Protein AF-A0A0L9VNL6-F1 (afdb_monomer_lite)

Organism: Phaseolus angularis (NCBI:txid3914)

Radius of gyration: 15.32 Å; chains: 1; bounding box: 39×25×54 Å

Sequence (127 aa):
MKLDLALGVPGE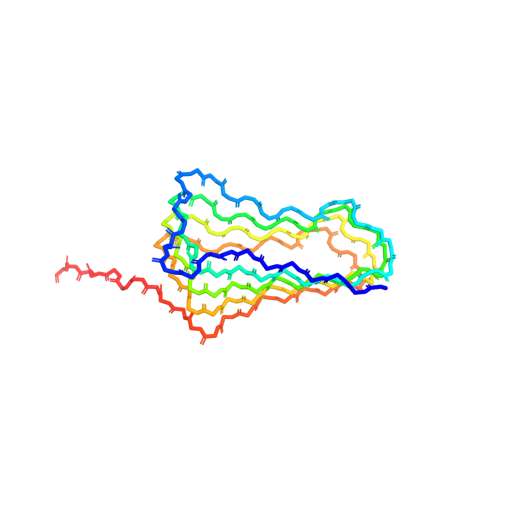RPRVTENFLVDESDRPSGTAFTARFYDLGVTENFLVDESDHPSGTAFTARFYDLGVTENILVDESDCPSGTAFTARFYDLEVTENFLVDESDRPSGTAFTTRFYDLGVPREHSLE

pLDDT: mean 76.04, std 11.13, range [36.56, 89.19]

Secondary structure (DSSP, 8-state):
-EEEEEE-BTTB--EE-S-EEEE-TTPPTT-EEEEEEEEEEESS-EEEE--SPPTT-EEEEEEEEEEESSEEEEE--SPPTT-EEEEEEEEEEESSEEEEE-TTPPTT-EEEEEESSEE--------

Structure (mmCIF, N/CA/C/O backbone):
data_AF-A0A0L9VNL6-F1
#
_entry.id   AF-A0A0L9VNL6-F1
#
loop_
_atom_site.group_PDB
_atom_site.id
_atom_site.type_symbol
_atom_site.label_atom_id
_atom_site.label_alt_id
_atom_site.label_comp_id
_atom_site.label_asym_id
_atom_site.label_entity_id
_atom_site.label_seq_id
_atom_site.pdbx_PDB_ins_code
_atom_site.Cartn_x
_atom_site.Cartn_y
_atom_site.Cartn_z
_atom_site.occupancy
_atom_site.B_iso_or_equiv
_atom_site.auth_seq_id
_atom_site.auth_comp_id
_atom_site.auth_asym_id
_atom_site.auth_atom_id
_atom_site.pdbx_PDB_model_num
ATOM 1 N N . MET A 1 1 ? 2.689 -1.405 -20.361 1.00 65.19 1 MET A N 1
ATOM 2 C CA . MET A 1 1 ? 1.468 -2.227 -20.119 1.00 65.19 1 MET A CA 1
ATOM 3 C C . MET A 1 1 ? 0.867 -1.805 -18.783 1.00 65.19 1 MET A C 1
ATOM 5 O O . MET A 1 1 ? 1.648 -1.441 -17.913 1.00 65.19 1 MET A O 1
ATOM 9 N N . LYS A 1 2 ? -0.466 -1.785 -18.621 1.00 73.88 2 LYS A N 1
ATOM 10 C CA . LYS A 1 2 ? -1.114 -1.419 -17.349 1.00 73.88 2 LYS A CA 1
ATOM 11 C C . LYS A 1 2 ? -1.797 -2.642 -16.734 1.00 73.88 2 LYS A C 1
ATOM 13 O O . LYS A 1 2 ? -2.675 -3.203 -17.384 1.00 73.88 2 LYS A O 1
ATOM 18 N N . LEU A 1 3 ? -1.400 -3.034 -15.525 1.00 76.25 3 LEU A N 1
ATOM 19 C CA . LEU A 1 3 ? -2.126 -4.019 -14.714 1.00 76.25 3 LEU A CA 1
ATOM 20 C C . LEU A 1 3 ? -2.915 -3.297 -13.612 1.00 76.25 3 LEU A C 1
ATOM 22 O O . LEU A 1 3 ? -2.484 -2.257 -13.113 1.00 76.25 3 LEU A O 1
ATOM 26 N N . ASP A 1 4 ? -4.053 -3.865 -13.227 1.00 78.62 4 ASP A N 1
ATOM 27 C CA . ASP A 1 4 ? -4.868 -3.389 -12.109 1.00 78.62 4 ASP A CA 1
ATOM 28 C C . ASP A 1 4 ? -5.296 -4.598 -11.268 1.00 78.62 4 ASP A C 1
ATOM 30 O O . ASP A 1 4 ? -5.764 -5.596 -11.820 1.00 78.62 4 ASP A O 1
ATOM 34 N N . LEU A 1 5 ? -5.095 -4.521 -9.956 1.00 80.31 5 LEU A N 1
ATOM 35 C CA . LEU A 1 5 ? -5.508 -5.524 -8.980 1.00 80.31 5 LEU A CA 1
ATOM 36 C C . LEU A 1 5 ? -6.438 -4.861 -7.970 1.00 80.31 5 LEU A C 1
ATOM 38 O O . LEU A 1 5 ? -6.147 -3.773 -7.477 1.00 80.31 5 LEU A O 1
ATOM 42 N N . ALA A 1 6 ? -7.539 -5.528 -7.640 1.00 78.94 6 ALA A N 1
ATOM 43 C CA . ALA A 1 6 ? -8.439 -5.111 -6.576 1.00 78.94 6 ALA A CA 1
ATOM 44 C C . ALA A 1 6 ? -8.619 -6.264 -5.583 1.00 78.94 6 ALA A C 1
ATOM 46 O O . ALA A 1 6 ? -8.982 -7.370 -5.984 1.00 78.94 6 ALA A O 1
ATOM 47 N N . LEU A 1 7 ? -8.359 -5.996 -4.306 1.00 75.25 7 LEU A N 1
ATOM 48 C CA . LEU A 1 7 ? -8.492 -6.915 -3.182 1.00 75.25 7 LEU A CA 1
ATOM 49 C C . LEU A 1 7 ? -9.470 -6.321 -2.163 1.00 75.25 7 LEU A C 1
ATOM 51 O O . LEU A 1 7 ? -9.364 -5.153 -1.802 1.00 75.25 7 LEU A O 1
ATOM 55 N N . GLY A 1 8 ? -10.436 -7.126 -1.728 1.00 64.44 8 GLY A N 1
ATOM 56 C CA . GLY A 1 8 ? -11.501 -6.723 -0.807 1.00 64.44 8 GLY A CA 1
ATOM 57 C C . GLY A 1 8 ? -12.836 -7.350 -1.202 1.00 64.44 8 GLY A C 1
ATOM 58 O O . GLY A 1 8 ? -13.142 -7.479 -2.391 1.00 64.44 8 GLY A O 1
ATOM 59 N N . VAL A 1 9 ? -13.615 -7.786 -0.214 1.00 57.78 9 VAL A N 1
ATOM 60 C CA . VAL A 1 9 ? -14.928 -8.412 -0.420 1.00 57.78 9 VAL A CA 1
ATOM 61 C C . VAL A 1 9 ? -15.981 -7.484 0.182 1.00 57.78 9 VAL A C 1
ATOM 63 O O . VAL A 1 9 ? -15.875 -7.157 1.361 1.00 57.78 9 VAL A O 1
ATOM 66 N N . PRO A 1 10 ? -16.996 -7.036 -0.576 1.00 54.59 10 PRO A N 1
ATOM 67 C CA . PRO A 1 10 ? -18.005 -6.138 -0.031 1.00 54.59 10 PRO A CA 1
ATOM 68 C C . PRO A 1 10 ? -18.803 -6.843 1.075 1.00 54.59 10 PRO A C 1
ATOM 70 O O . PRO A 1 10 ? -19.522 -7.804 0.802 1.00 54.59 10 PRO A O 1
ATOM 73 N N . GLY A 1 11 ? -18.698 -6.342 2.309 1.00 58.03 11 GLY A N 1
ATOM 74 C CA . GLY A 1 11 ? -19.530 -6.759 3.445 1.00 58.03 11 GLY A CA 1
ATOM 75 C C . GLY A 1 11 ? -18.796 -7.412 4.618 1.00 58.03 11 GLY A C 1
ATOM 76 O O . GLY A 1 11 ? -19.385 -7.516 5.691 1.00 58.03 11 GLY A O 1
ATOM 77 N N . GLU A 1 12 ? -17.525 -7.787 4.467 1.00 59.53 12 GLU A N 1
ATOM 78 C CA . GLU A 1 12 ? -16.684 -8.258 5.572 1.00 59.53 12 GLU A CA 1
ATOM 79 C C . GLU A 1 12 ? -15.323 -7.578 5.485 1.00 59.53 12 GLU A C 1
ATOM 81 O O . GLU A 1 12 ? -14.704 -7.594 4.426 1.00 59.53 12 GLU A O 1
ATOM 86 N N . ARG A 1 13 ? -14.858 -6.992 6.597 1.00 66.69 13 ARG A N 1
ATOM 87 C CA . ARG A 1 13 ? -13.491 -6.474 6.702 1.00 66.69 13 ARG A CA 1
ATOM 88 C C . ARG A 1 13 ? -12.544 -7.650 6.949 1.00 66.69 13 ARG A C 1
ATOM 90 O O . ARG A 1 13 ? -12.528 -8.123 8.093 1.00 66.69 13 ARG A O 1
ATOM 97 N N . PRO A 1 14 ? -11.806 -8.182 5.950 1.00 70.75 14 PRO A N 1
ATOM 98 C CA . PRO A 1 14 ? -10.794 -9.199 6.202 1.00 70.75 14 PRO A CA 1
ATOM 99 C C . PRO A 1 14 ? -9.841 -8.717 7.296 1.00 70.75 14 PRO A C 1
ATOM 101 O O . PRO A 1 14 ? -9.211 -7.667 7.176 1.00 70.75 14 PRO A O 1
ATOM 104 N N . ARG A 1 15 ? -9.782 -9.486 8.388 1.00 75.81 15 ARG A N 1
ATOM 105 C CA . ARG A 1 15 ? -8.879 -9.233 9.509 1.00 75.81 15 ARG A CA 1
ATOM 106 C C . ARG A 1 15 ? -7.651 -10.106 9.358 1.00 75.81 15 ARG A C 1
ATOM 108 O O . ARG A 1 15 ? -7.751 -11.329 9.430 1.00 75.81 15 ARG A O 1
ATOM 115 N N . VAL A 1 16 ? -6.515 -9.465 9.156 1.00 80.19 16 VAL A N 1
ATOM 116 C CA . VAL A 1 16 ? -5.203 -10.093 9.136 1.00 80.19 16 VAL A CA 1
ATOM 117 C C . VAL A 1 16 ? -4.601 -9.888 10.519 1.00 80.19 16 VAL A C 1
ATOM 119 O O . VAL A 1 16 ? -4.343 -8.764 10.940 1.00 80.19 16 VAL A O 1
ATOM 122 N N . THR A 1 17 ? -4.453 -10.977 11.266 1.00 79.50 17 THR A N 1
ATOM 123 C CA . THR A 1 17 ? -3.891 -10.938 12.625 1.00 79.50 17 THR A CA 1
ATOM 124 C C . THR A 1 17 ? -2.368 -10.920 12.646 1.00 79.50 17 THR A C 1
ATOM 126 O O . THR A 1 17 ? -1.799 -10.731 13.707 1.00 79.50 17 THR A O 1
ATOM 129 N N . GLU A 1 18 ? -1.730 -11.141 11.501 1.00 86.12 18 GLU A N 1
ATOM 130 C CA . GLU A 1 18 ? -0.277 -11.173 11.319 1.00 86.12 18 GLU A CA 1
ATOM 131 C C . GLU A 1 18 ? 0.161 -10.002 10.427 1.00 86.12 18 GLU A C 1
ATOM 133 O O . GLU A 1 18 ? -0.671 -9.218 9.958 1.00 86.12 18 GLU A O 1
ATOM 138 N N . ASN A 1 19 ? 1.464 -9.899 10.158 1.00 85.38 19 ASN A N 1
ATOM 139 C CA . ASN A 1 19 ? 1.984 -8.912 9.218 1.00 85.38 19 ASN A CA 1
ATOM 140 C C . ASN A 1 19 ? 1.374 -9.094 7.822 1.00 85.38 19 ASN A C 1
ATOM 142 O O . ASN A 1 19 ? 1.376 -10.194 7.262 1.00 85.38 19 ASN A O 1
ATOM 146 N N . PHE A 1 20 ? 0.890 -8.001 7.240 1.00 83.50 20 PHE A N 1
ATOM 147 C CA . PHE A 1 20 ? 0.402 -7.981 5.869 1.00 83.50 20 PHE A CA 1
ATOM 148 C C . PHE A 1 20 ? 1.432 -7.308 4.971 1.00 83.50 20 PHE A C 1
ATOM 150 O O . PHE A 1 20 ? 1.705 -6.124 5.135 1.00 83.50 20 PHE A O 1
ATOM 157 N N . LEU A 1 21 ? 1.979 -8.066 4.024 1.00 83.12 21 LEU A N 1
ATOM 158 C CA . LEU A 1 21 ? 2.978 -7.592 3.073 1.00 83.12 21 LEU A CA 1
ATOM 159 C C . LEU A 1 21 ? 2.325 -7.353 1.709 1.00 83.12 21 LEU A C 1
ATOM 161 O O . LEU A 1 21 ? 1.763 -8.272 1.106 1.00 83.12 21 LEU A O 1
ATOM 165 N N . VAL A 1 22 ? 2.436 -6.126 1.215 1.00 79.94 22 VAL A N 1
ATOM 166 C CA . VAL A 1 22 ? 2.289 -5.811 -0.204 1.00 79.94 22 VAL A CA 1
ATOM 167 C C . VAL A 1 22 ? 3.691 -5.718 -0.779 1.00 79.94 22 VAL A C 1
ATOM 169 O O . VAL A 1 22 ? 4.340 -4.688 -0.639 1.00 79.94 22 VAL A O 1
ATOM 172 N N . ASP A 1 23 ? 4.133 -6.808 -1.392 1.00 78.25 23 ASP A N 1
ATOM 173 C CA . ASP A 1 23 ? 5.401 -6.886 -2.108 1.00 78.25 23 ASP A CA 1
ATOM 174 C C . ASP A 1 23 ? 5.132 -6.956 -3.608 1.00 78.25 23 ASP A C 1
ATOM 176 O O . ASP A 1 23 ? 4.277 -7.717 -4.076 1.00 78.25 23 ASP A O 1
ATOM 180 N N . GLU A 1 24 ? 5.834 -6.113 -4.350 1.00 69.25 24 GLU A N 1
ATOM 181 C CA . GLU A 1 24 ? 5.733 -6.022 -5.802 1.00 69.25 24 GLU A CA 1
ATOM 182 C C . GLU A 1 24 ? 7.050 -6.298 -6.519 1.00 69.25 24 GLU A C 1
ATOM 184 O O . GLU A 1 24 ? 7.095 -6.157 -7.748 1.00 69.25 24 GLU A O 1
ATOM 189 N N . SER A 1 25 ? 8.068 -6.756 -5.791 1.00 65.38 25 SER A N 1
ATOM 190 C CA . SER A 1 25 ? 9.358 -7.175 -6.333 1.00 65.38 25 SER A CA 1
ATOM 191 C C . SER A 1 25 ? 9.187 -8.091 -7.565 1.00 65.38 25 SER A C 1
ATOM 193 O O . SER A 1 25 ? 8.219 -8.848 -7.685 1.00 65.38 25 SER A O 1
ATOM 195 N N . ASP A 1 26 ? 10.108 -8.011 -8.533 1.00 65.44 26 ASP A N 1
ATOM 196 C CA . ASP A 1 26 ? 10.130 -8.807 -9.784 1.00 65.44 26 ASP A CA 1
ATOM 197 C C . ASP A 1 26 ? 9.113 -8.448 -10.897 1.00 65.44 26 ASP A C 1
ATOM 199 O O . ASP A 1 26 ? 8.818 -9.240 -11.806 1.00 65.44 26 ASP A O 1
ATOM 203 N N . ARG A 1 27 ? 8.592 -7.219 -10.924 1.00 68.06 27 ARG A N 1
ATOM 204 C CA . ARG A 1 27 ? 7.739 -6.754 -12.039 1.00 68.06 27 ARG A CA 1
ATOM 205 C C . ARG A 1 27 ? 8.533 -6.531 -13.336 1.00 68.06 27 ARG A C 1
ATOM 207 O O . ARG A 1 27 ? 9.641 -6.017 -13.297 1.00 68.06 27 ARG A O 1
ATOM 214 N N . PRO A 1 28 ? 7.971 -6.814 -14.530 1.00 68.62 28 PRO A N 1
ATOM 215 C CA . PRO A 1 28 ? 8.645 -6.516 -15.796 1.00 68.62 28 PRO A CA 1
ATOM 216 C C . PRO A 1 28 ? 8.782 -5.004 -16.053 1.00 68.62 28 PRO A C 1
ATOM 218 O O . PRO A 1 28 ? 7.903 -4.211 -15.698 1.00 68.62 28 PRO A O 1
ATOM 221 N N . SER A 1 29 ? 9.856 -4.610 -16.745 1.00 71.69 29 SER A N 1
ATOM 222 C CA . SER A 1 29 ? 10.157 -3.208 -17.072 1.00 71.69 29 SER A CA 1
ATOM 223 C C . SER A 1 29 ? 9.091 -2.545 -17.952 1.00 71.69 29 SER A C 1
ATOM 225 O O . SER A 1 29 ? 8.398 -3.195 -18.742 1.00 71.69 29 SER A O 1
ATOM 227 N N . GLY A 1 30 ? 8.938 -1.222 -17.820 1.00 73.06 30 GLY A N 1
ATOM 228 C CA . GLY A 1 30 ? 7.976 -0.450 -18.619 1.00 73.06 30 GLY A CA 1
ATOM 229 C C . GLY A 1 30 ? 6.506 -0.758 -18.303 1.00 73.06 30 GLY A C 1
ATOM 230 O O . GLY A 1 30 ? 5.619 -0.613 -19.165 1.00 73.06 30 GLY A O 1
ATOM 231 N N . THR A 1 31 ? 6.226 -1.229 -17.087 1.00 78.94 31 THR A N 1
ATOM 232 C CA . THR A 1 31 ? 4.867 -1.505 -16.625 1.00 78.94 31 THR A CA 1
ATOM 233 C C . THR A 1 31 ? 4.400 -0.503 -15.584 1.00 78.94 31 THR A C 1
ATOM 235 O O . THR A 1 31 ? 5.160 -0.019 -14.754 1.00 78.94 31 THR A O 1
ATOM 238 N N . ALA A 1 32 ? 3.114 -0.172 -15.671 1.00 83.75 32 ALA A N 1
ATOM 239 C CA . ALA A 1 32 ? 2.422 0.578 -14.643 1.00 83.75 32 ALA A CA 1
ATOM 240 C C . ALA A 1 32 ? 1.452 -0.368 -13.943 1.00 83.75 32 ALA A C 1
ATOM 242 O O . ALA A 1 32 ? 0.671 -1.061 -14.610 1.00 83.75 32 ALA A O 1
ATOM 243 N N . PHE A 1 33 ? 1.470 -0.384 -12.620 1.00 82.62 33 PHE A N 1
ATOM 244 C CA . PHE A 1 33 ? 0.560 -1.191 -11.832 1.00 82.62 33 PHE A CA 1
ATOM 245 C C . PHE A 1 33 ? -0.239 -0.342 -10.863 1.00 82.62 33 PHE A C 1
ATOM 247 O O . PHE A 1 33 ? 0.221 0.668 -10.333 1.00 82.62 33 PHE A O 1
ATOM 254 N N . THR A 1 34 ? -1.489 -0.737 -10.666 1.00 86.62 34 THR A N 1
ATOM 255 C CA . THR A 1 34 ? -2.334 -0.161 -9.636 1.00 86.62 34 THR A CA 1
ATOM 256 C C . THR A 1 34 ? -2.944 -1.278 -8.809 1.00 86.62 34 THR A C 1
ATOM 258 O O . THR A 1 34 ? -3.672 -2.110 -9.342 1.00 86.62 34 THR A O 1
ATOM 261 N N . ALA A 1 35 ? -2.670 -1.274 -7.511 1.00 84.69 35 ALA A N 1
ATOM 262 C CA . ALA A 1 35 ? -3.326 -2.136 -6.542 1.00 84.69 35 ALA A CA 1
ATOM 263 C C . ALA A 1 35 ? -4.353 -1.323 -5.750 1.00 84.69 35 ALA A C 1
ATOM 265 O O . ALA A 1 35 ? -4.108 -0.170 -5.384 1.00 84.69 35 ALA A O 1
ATOM 266 N N . ARG A 1 36 ? -5.523 -1.908 -5.509 1.00 87.00 36 ARG A N 1
ATOM 267 C CA . ARG A 1 36 ? -6.605 -1.312 -4.728 1.00 87.00 36 ARG A CA 1
ATOM 268 C C . ARG A 1 36 ? -7.024 -2.286 -3.645 1.00 87.00 36 ARG A C 1
ATOM 270 O O . ARG A 1 36 ? -7.416 -3.402 -3.959 1.00 87.00 36 ARG A O 1
ATOM 277 N N . PHE A 1 37 ? -6.951 -1.853 -2.403 1.00 84.75 37 PHE A N 1
ATOM 278 C CA . PHE A 1 37 ? -7.314 -2.631 -1.231 1.00 84.75 37 PHE A CA 1
ATOM 279 C C . PHE A 1 37 ? -8.496 -1.948 -0.563 1.00 84.75 37 PHE A C 1
ATOM 281 O O . PHE A 1 37 ? -8.471 -0.731 -0.388 1.00 84.75 37 PHE A O 1
ATOM 288 N N . TYR A 1 38 ? -9.519 -2.722 -0.235 1.00 86.12 38 TYR A N 1
ATOM 289 C CA . TYR A 1 38 ? -10.746 -2.242 0.386 1.00 86.12 38 TYR A CA 1
ATOM 290 C C . TYR A 1 38 ? -10.985 -2.985 1.696 1.00 86.12 38 TYR A C 1
ATOM 292 O O . TYR A 1 38 ? -10.794 -4.204 1.741 1.00 86.12 38 TYR A O 1
ATOM 300 N N . ASP A 1 39 ? -11.458 -2.261 2.712 1.00 86.31 39 ASP A N 1
ATOM 301 C CA . ASP A 1 39 ? -11.998 -2.824 3.952 1.00 86.31 39 ASP A CA 1
ATOM 302 C C . ASP A 1 39 ? -10.991 -3.710 4.716 1.00 86.31 39 ASP A C 1
ATOM 304 O O . ASP A 1 39 ? -11.337 -4.774 5.225 1.00 86.31 39 ASP A O 1
ATOM 308 N N . LEU A 1 40 ? -9.722 -3.310 4.803 1.00 82.94 40 LEU A N 1
ATOM 309 C CA . LEU A 1 40 ? -8.676 -4.150 5.394 1.00 82.94 40 LEU A CA 1
ATOM 310 C C . LEU A 1 40 ? -8.434 -3.799 6.868 1.00 82.94 40 LEU A C 1
ATOM 312 O O . LEU A 1 40 ? -8.234 -2.639 7.216 1.00 82.94 40 LEU A O 1
ATOM 316 N N . GLY A 1 41 ? -8.413 -4.809 7.741 1.00 85.31 41 GLY A N 1
ATOM 317 C CA . GLY A 1 41 ? -7.984 -4.660 9.133 1.00 85.31 41 GLY A CA 1
ATOM 318 C C . GLY A 1 41 ? -6.720 -5.468 9.402 1.00 85.31 41 GLY A C 1
ATOM 319 O O . GLY A 1 41 ? -6.741 -6.682 9.224 1.00 85.31 41 GLY A O 1
ATOM 320 N N . VAL A 1 42 ? -5.648 -4.831 9.863 1.00 84.31 42 VAL A N 1
ATOM 321 C CA . VAL A 1 42 ? -4.380 -5.482 10.216 1.00 84.31 42 VAL A CA 1
ATOM 322 C C . VAL A 1 42 ? -4.079 -5.256 11.691 1.00 84.31 42 VAL A C 1
ATOM 324 O O . VAL A 1 42 ? -4.115 -4.131 12.179 1.00 84.31 42 VAL A O 1
ATOM 327 N N . THR A 1 43 ? -3.838 -6.336 12.431 1.00 83.81 43 THR A N 1
ATOM 328 C CA . THR A 1 43 ? -3.547 -6.247 13.868 1.00 83.81 43 THR A CA 1
ATOM 329 C C . THR A 1 43 ? -2.069 -5.987 14.133 1.00 83.81 43 THR A C 1
ATOM 331 O O . THR A 1 43 ? -1.769 -5.139 14.958 1.00 83.81 43 THR A O 1
ATOM 334 N N . GLU A 1 44 ? -1.157 -6.656 13.429 1.00 86.50 44 GLU A N 1
ATOM 335 C CA . GLU A 1 44 ? 0.281 -6.383 13.561 1.00 86.50 44 GLU A CA 1
ATOM 336 C C . GLU A 1 44 ? 0.725 -5.301 12.569 1.00 86.50 44 GLU A C 1
ATOM 338 O O . GLU A 1 44 ? 0.182 -4.195 12.587 1.00 86.50 44 GLU A O 1
ATOM 343 N N . ASN A 1 45 ? 1.700 -5.589 11.700 1.00 85.38 45 ASN A N 1
ATOM 344 C CA . ASN A 1 45 ? 2.303 -4.583 10.839 1.00 85.38 45 ASN A CA 1
ATOM 345 C C . ASN A 1 45 ? 1.757 -4.650 9.412 1.00 85.38 45 ASN A C 1
ATOM 347 O O . ASN A 1 45 ? 1.659 -5.716 8.802 1.00 85.38 45 ASN A O 1
ATOM 351 N N . PHE A 1 46 ? 1.436 -3.488 8.857 1.00 84.06 46 PHE A N 1
ATOM 352 C CA . PHE A 1 46 ? 1.142 -3.323 7.443 1.00 84.06 46 PHE A CA 1
ATOM 353 C C . PHE A 1 46 ? 2.412 -2.871 6.725 1.00 84.06 46 PHE A C 1
ATOM 355 O O . PHE A 1 46 ? 2.916 -1.780 6.979 1.00 84.06 46 PHE A O 1
ATOM 362 N N . LEU A 1 47 ? 2.934 -3.715 5.845 1.00 85.31 47 LEU A N 1
ATOM 363 C CA . LEU A 1 47 ? 4.197 -3.514 5.152 1.00 85.31 47 LEU A CA 1
ATOM 364 C C . LEU A 1 47 ? 3.931 -3.322 3.663 1.00 85.31 47 LEU A C 1
ATOM 366 O O . LEU A 1 47 ? 3.231 -4.128 3.045 1.00 85.31 47 LEU A O 1
ATOM 370 N N . VAL A 1 48 ? 4.500 -2.274 3.080 1.00 81.69 48 VAL A N 1
ATOM 371 C CA . VAL A 1 48 ? 4.572 -2.115 1.627 1.00 81.69 48 VAL A CA 1
ATOM 372 C C . VAL A 1 48 ? 6.031 -2.017 1.238 1.00 81.69 48 VAL A C 1
ATOM 374 O O . VAL A 1 48 ? 6.706 -1.103 1.698 1.00 81.69 48 VAL A O 1
ATOM 377 N N . ASP A 1 49 ? 6.477 -2.951 0.410 1.00 78.88 49 ASP A N 1
ATOM 378 C CA . ASP A 1 49 ? 7.848 -3.033 -0.080 1.00 78.88 49 ASP A CA 1
ATOM 379 C C . ASP A 1 49 ? 7.851 -2.846 -1.603 1.00 78.88 49 ASP A C 1
ATOM 381 O O . ASP A 1 49 ? 7.133 -3.543 -2.330 1.00 78.88 49 ASP A O 1
ATOM 385 N N . GLU A 1 50 ? 8.600 -1.848 -2.072 1.00 72.00 50 GLU A N 1
ATOM 386 C CA . GLU A 1 50 ? 8.858 -1.596 -3.497 1.00 72.00 50 GLU A CA 1
ATOM 387 C C . GLU A 1 50 ? 10.362 -1.701 -3.773 1.00 72.00 50 GLU A C 1
ATOM 389 O O . GLU A 1 50 ? 10.994 -0.735 -4.202 1.00 72.00 50 GLU A O 1
ATOM 394 N N . SER A 1 51 ? 10.946 -2.866 -3.487 1.00 71.44 51 SER A N 1
ATOM 395 C CA . SER A 1 51 ? 12.371 -3.134 -3.700 1.00 71.44 51 SER A CA 1
ATOM 396 C C . SER A 1 51 ? 12.646 -3.862 -5.029 1.00 71.44 51 SER A C 1
ATOM 398 O O . SER A 1 51 ? 11.775 -4.502 -5.614 1.00 71.44 51 SER A O 1
ATOM 400 N N . ASP A 1 52 ? 13.873 -3.753 -5.555 1.00 68.88 52 ASP A N 1
ATOM 401 C CA . ASP A 1 52 ? 14.374 -4.560 -6.690 1.00 68.88 52 ASP A CA 1
ATOM 402 C C . ASP A 1 52 ? 13.583 -4.467 -8.022 1.00 68.88 52 ASP A C 1
ATOM 404 O O . ASP A 1 52 ? 13.526 -5.399 -8.835 1.00 68.88 52 ASP A O 1
ATOM 408 N N . HIS A 1 53 ? 12.993 -3.311 -8.326 1.00 69.44 53 HIS A N 1
ATOM 409 C CA . HIS A 1 53 ? 12.280 -3.120 -9.592 1.00 69.44 53 HIS A CA 1
ATOM 410 C C . HIS A 1 53 ? 13.213 -2.848 -10.778 1.00 69.44 53 HIS A C 1
ATOM 412 O O . HIS A 1 53 ? 14.285 -2.280 -10.622 1.00 69.44 53 HIS A O 1
ATOM 418 N N . PRO A 1 54 ? 12.836 -3.175 -12.025 1.00 68.81 54 PRO A N 1
ATOM 419 C CA . PRO A 1 54 ? 13.548 -2.672 -13.193 1.00 68.81 54 PRO A CA 1
ATOM 420 C C . PRO A 1 54 ? 13.159 -1.223 -13.518 1.00 68.81 54 PRO A C 1
ATOM 422 O O . PRO A 1 54 ? 12.070 -0.756 -13.199 1.00 68.81 54 PRO A O 1
ATOM 425 N N . SER A 1 55 ? 14.023 -0.511 -14.244 1.00 72.12 55 SER A N 1
ATOM 426 C CA . SER A 1 55 ? 13.775 0.890 -14.602 1.00 72.12 55 SER A CA 1
ATOM 427 C C . SER A 1 55 ? 12.493 1.095 -15.422 1.00 72.12 55 SER A C 1
ATOM 429 O O . SER A 1 55 ? 12.091 0.265 -16.249 1.00 72.12 55 SER A O 1
ATOM 431 N N . GLY A 1 56 ? 11.854 2.251 -15.218 1.00 74.62 56 GLY A N 1
ATOM 432 C CA . GLY A 1 56 ? 10.644 2.639 -15.944 1.00 74.62 56 GLY A CA 1
ATOM 433 C C . GLY A 1 56 ? 9.365 1.953 -15.458 1.00 74.62 56 GLY A C 1
ATOM 434 O O . GLY A 1 56 ? 8.419 1.832 -16.243 1.00 74.62 56 GLY A O 1
ATOM 435 N N . THR A 1 57 ? 9.331 1.469 -14.216 1.00 79.25 57 THR A N 1
ATOM 436 C CA . THR A 1 57 ? 8.108 0.995 -13.557 1.00 79.25 57 THR A CA 1
ATOM 437 C C . THR A 1 57 ? 7.398 2.134 -12.831 1.00 79.25 57 THR A C 1
ATOM 439 O O . THR A 1 57 ? 8.001 3.114 -12.401 1.00 79.25 57 THR A O 1
ATOM 442 N N . ALA A 1 58 ? 6.078 2.029 -12.722 1.00 83.81 58 ALA A N 1
ATOM 443 C CA . ALA A 1 58 ? 5.299 2.916 -11.871 1.00 83.81 58 ALA A CA 1
ATOM 444 C C . ALA A 1 58 ? 4.294 2.095 -11.074 1.00 83.81 58 ALA A C 1
ATOM 446 O O . ALA A 1 58 ? 3.428 1.433 -11.656 1.00 83.81 58 ALA A O 1
ATOM 447 N N . PHE A 1 59 ? 4.379 2.169 -9.755 1.00 83.25 59 PHE A N 1
ATOM 448 C CA . PHE A 1 59 ? 3.474 1.497 -8.849 1.00 83.25 59 PHE A CA 1
ATOM 449 C C . PHE A 1 59 ? 2.534 2.497 -8.178 1.00 83.25 59 PHE A C 1
ATOM 451 O O . PHE A 1 59 ? 2.884 3.623 -7.825 1.00 83.25 59 PHE A O 1
ATOM 458 N N . THR A 1 60 ? 1.274 2.106 -8.020 1.00 87.81 60 THR A N 1
ATOM 459 C CA . THR A 1 60 ? 0.318 2.865 -7.220 1.00 87.81 60 THR A CA 1
ATOM 460 C C . THR A 1 60 ? -0.509 1.924 -6.363 1.00 87.81 60 THR A C 1
ATOM 462 O O . THR A 1 60 ? -1.380 1.229 -6.883 1.00 87.81 60 THR A O 1
ATOM 465 N N . ALA A 1 61 ? -0.324 1.975 -5.049 1.00 86.25 61 ALA A N 1
ATOM 466 C CA . ALA A 1 61 ? -1.233 1.350 -4.102 1.00 86.25 61 ALA A CA 1
ATOM 467 C C . ALA A 1 61 ? -2.292 2.347 -3.631 1.00 86.25 61 ALA A C 1
ATOM 469 O O . ALA A 1 61 ? -2.007 3.514 -3.343 1.00 86.25 61 ALA A O 1
ATOM 470 N N . ARG A 1 62 ? -3.540 1.889 -3.553 1.00 89.19 62 ARG A N 1
ATOM 471 C CA . ARG A 1 62 ? -4.645 2.635 -2.953 1.00 89.19 62 ARG A CA 1
ATOM 472 C C . ARG A 1 62 ? -5.318 1.778 -1.902 1.00 89.19 62 ARG A C 1
ATOM 474 O O . ARG A 1 62 ? -5.807 0.702 -2.223 1.00 89.19 62 ARG A O 1
ATOM 481 N N . PHE A 1 63 ? -5.380 2.295 -0.694 1.00 87.12 63 PHE A N 1
ATOM 482 C CA . PHE A 1 63 ? -6.002 1.661 0.453 1.00 87.12 63 PHE A CA 1
ATOM 483 C C . PHE A 1 63 ? -7.250 2.453 0.804 1.00 87.12 63 PHE A C 1
ATOM 485 O O . PHE A 1 63 ? -7.176 3.674 0.931 1.00 87.12 63 PHE A O 1
ATOM 492 N N . TYR A 1 64 ? -8.378 1.766 0.881 1.00 88.00 64 TYR A N 1
ATOM 493 C CA . TYR A 1 64 ? -9.676 2.307 1.250 1.00 88.00 64 TYR A CA 1
ATOM 494 C C . TYR A 1 64 ? -10.130 1.597 2.520 1.00 88.00 64 TYR A C 1
ATOM 496 O O . TYR A 1 64 ? -10.166 0.365 2.529 1.00 88.00 64 TYR A O 1
ATOM 504 N N . ASP A 1 65 ? -10.463 2.364 3.554 1.00 87.56 65 ASP A N 1
ATOM 505 C CA . ASP A 1 65 ? -10.936 1.862 4.844 1.00 87.56 65 ASP A CA 1
ATOM 506 C C . ASP A 1 65 ? -9.925 0.875 5.461 1.00 87.56 65 ASP A C 1
ATOM 508 O O . ASP A 1 65 ? -10.210 -0.311 5.655 1.00 87.56 65 ASP A O 1
ATOM 512 N N . LEU A 1 66 ? -8.701 1.361 5.703 1.00 84.69 66 LEU A N 1
ATOM 513 C C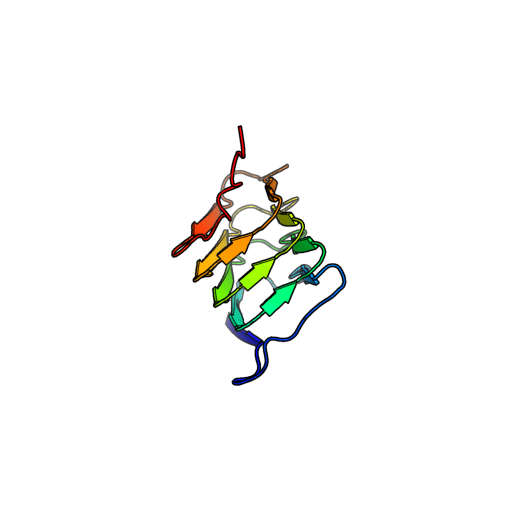A . LEU A 1 66 ? -7.598 0.579 6.265 1.00 84.69 66 LEU A CA 1
ATOM 514 C C . LEU A 1 66 ? -7.461 0.871 7.762 1.00 84.69 66 LEU A C 1
ATOM 516 O O . LEU A 1 66 ? -7.185 2.000 8.153 1.00 84.69 66 LEU A O 1
ATOM 520 N N . GLY A 1 67 ? -7.601 -0.157 8.595 1.00 85.62 67 GLY A N 1
ATOM 521 C CA . GLY A 1 67 ? -7.306 -0.081 10.026 1.00 85.62 67 GLY A CA 1
ATOM 522 C C . GLY A 1 67 ? -6.061 -0.889 10.368 1.00 85.62 67 GLY A C 1
ATOM 523 O O . GLY A 1 67 ? -6.005 -2.074 10.046 1.00 85.62 67 GLY A O 1
ATOM 524 N N . VAL A 1 68 ? -5.088 -0.278 11.039 1.00 83.25 68 VAL A N 1
ATOM 525 C CA . VAL A 1 68 ? -3.856 -0.925 11.506 1.00 83.25 68 VAL A CA 1
ATOM 526 C C . VAL A 1 68 ? -3.676 -0.678 13.001 1.00 83.25 68 VAL A C 1
ATOM 528 O O . VAL A 1 68 ? -3.742 0.460 13.470 1.00 83.25 68 VAL A O 1
ATOM 531 N N . THR A 1 69 ? -3.487 -1.746 13.776 1.00 83.38 69 THR A N 1
ATOM 532 C CA . THR A 1 69 ? -3.283 -1.623 15.226 1.00 83.38 69 THR A CA 1
ATOM 533 C C . THR A 1 69 ? -1.822 -1.353 15.572 1.00 83.38 69 THR A C 1
ATOM 535 O O . THR A 1 69 ? -1.570 -0.390 16.283 1.00 83.38 69 THR A O 1
ATOM 538 N N . GLU A 1 70 ? -0.854 -2.107 15.050 1.00 85.00 70 GLU A N 1
ATOM 539 C CA . GLU A 1 70 ? 0.554 -1.772 15.299 1.00 85.00 70 GLU A CA 1
ATOM 540 C C . GLU A 1 70 ? 1.089 -0.754 14.288 1.00 85.00 70 GLU A C 1
ATOM 542 O O . GLU A 1 70 ? 0.697 0.414 14.320 1.00 85.00 70 GLU A O 1
ATOM 547 N N . ASN A 1 71 ? 1.998 -1.154 13.397 1.00 83.81 71 ASN A N 1
ATOM 548 C CA . ASN A 1 71 ? 2.743 -0.197 12.588 1.00 83.81 71 ASN A CA 1
ATOM 549 C C . ASN A 1 71 ? 2.423 -0.315 11.105 1.00 83.81 71 ASN A C 1
ATOM 551 O O . ASN A 1 71 ? 2.193 -1.398 10.573 1.00 83.81 71 ASN A O 1
ATOM 555 N N . ILE A 1 72 ? 2.488 0.815 10.414 1.00 82.69 72 ILE A N 1
ATOM 556 C CA . ILE A 1 72 ? 2.593 0.843 8.961 1.00 82.69 72 ILE A CA 1
ATOM 557 C C . ILE A 1 72 ? 4.030 1.166 8.594 1.00 82.69 72 ILE A C 1
ATOM 559 O O . ILE A 1 72 ? 4.535 2.203 9.017 1.00 82.69 72 ILE A O 1
ATOM 563 N N . LEU A 1 73 ? 4.660 0.304 7.800 1.00 85.12 73 LEU A N 1
ATOM 564 C CA . LEU A 1 73 ? 5.972 0.543 7.211 1.00 85.12 73 LEU A CA 1
ATOM 565 C C . LEU A 1 73 ? 5.825 0.587 5.693 1.00 85.12 73 LEU A C 1
ATOM 567 O O . LEU A 1 73 ? 5.229 -0.308 5.090 1.00 85.12 73 LEU A O 1
ATOM 571 N N . VAL A 1 74 ? 6.366 1.631 5.079 1.00 81.44 74 VAL A N 1
ATOM 572 C CA . VAL A 1 74 ? 6.515 1.704 3.627 1.00 81.44 74 VAL A CA 1
ATOM 573 C C . VAL A 1 74 ? 7.990 1.861 3.314 1.00 81.44 74 VAL A C 1
ATOM 575 O O . VAL A 1 74 ? 8.587 2.845 3.745 1.00 81.44 74 VAL A O 1
ATOM 578 N N . ASP A 1 75 ? 8.539 0.902 2.583 1.00 78.44 75 ASP A N 1
ATOM 579 C CA . ASP A 1 75 ? 9.939 0.844 2.184 1.00 78.44 75 ASP A CA 1
ATOM 580 C C . ASP A 1 75 ? 10.049 0.974 0.660 1.00 78.44 75 ASP A C 1
ATOM 582 O O . ASP A 1 75 ? 9.339 0.298 -0.092 1.00 78.44 75 ASP A O 1
ATOM 586 N N . GLU A 1 76 ? 10.907 1.886 0.205 1.00 73.56 76 GLU A N 1
ATOM 587 C CA . GLU A 1 76 ? 11.390 1.898 -1.175 1.00 73.56 76 GLU A CA 1
ATOM 588 C C . GLU A 1 76 ? 12.919 1.949 -1.168 1.00 73.56 76 GLU A C 1
ATOM 590 O O . GLU A 1 76 ? 13.507 3.036 -1.089 1.00 73.56 76 GLU A O 1
ATOM 595 N N . SER A 1 77 ? 13.531 0.775 -1.309 1.00 71.19 77 SER A N 1
ATOM 596 C CA . SER A 1 77 ? 14.979 0.573 -1.361 1.00 71.19 77 SER A CA 1
ATOM 597 C C . SER A 1 77 ? 15.423 -0.011 -2.710 1.00 71.19 77 SER A C 1
ATOM 599 O O . SER A 1 77 ? 14.643 -0.625 -3.432 1.00 71.19 77 SER A O 1
ATOM 601 N N . ASP A 1 78 ? 16.683 0.216 -3.099 1.00 71.19 78 ASP A N 1
ATOM 602 C CA . ASP A 1 78 ? 17.336 -0.405 -4.275 1.00 71.19 78 ASP A CA 1
ATOM 603 C C . ASP A 1 78 ? 16.618 -0.244 -5.641 1.00 71.19 78 ASP A C 1
ATOM 605 O O . ASP A 1 78 ? 16.924 -0.914 -6.632 1.00 71.19 78 ASP A O 1
ATOM 609 N N . CYS A 1 79 ? 15.701 0.716 -5.751 1.00 69.38 79 CYS A N 1
ATOM 610 C CA . CYS A 1 79 ? 14.985 1.004 -6.989 1.00 69.38 79 CYS A CA 1
ATOM 611 C C . CYS A 1 79 ? 15.859 1.759 -8.014 1.00 69.38 79 CYS A C 1
ATOM 613 O O . CYS A 1 79 ? 16.433 2.792 -7.683 1.00 69.38 79 CYS A O 1
ATOM 615 N N . PRO A 1 80 ? 15.942 1.355 -9.295 1.00 70.94 80 PRO A N 1
ATOM 616 C CA . PRO A 1 80 ? 16.709 2.066 -10.317 1.00 70.94 80 PRO A CA 1
ATOM 617 C C . PRO A 1 80 ? 16.054 3.389 -10.736 1.00 70.94 80 PRO A C 1
ATOM 619 O O . PRO A 1 80 ? 14.863 3.618 -10.574 1.00 70.94 80 PRO A O 1
ATOM 622 N N . SER A 1 81 ? 16.819 4.270 -11.387 1.00 69.12 81 SER A N 1
ATOM 623 C CA . SER A 1 81 ? 16.286 5.540 -11.903 1.00 69.12 81 SER A CA 1
ATOM 624 C C . SER A 1 81 ? 15.066 5.340 -12.816 1.00 69.12 81 SER A C 1
ATOM 626 O O . SER A 1 81 ? 15.088 4.485 -13.710 1.00 69.12 81 SER A O 1
ATOM 628 N N . GLY A 1 82 ? 14.053 6.196 -12.674 1.00 72.88 82 GLY A N 1
ATOM 629 C CA . GLY A 1 82 ? 12.838 6.153 -13.484 1.00 72.88 82 GLY A CA 1
ATOM 630 C C . GLY A 1 82 ? 11.735 5.258 -12.919 1.00 72.88 82 GLY A C 1
ATOM 631 O O . GLY A 1 82 ? 10.792 4.975 -13.659 1.00 72.88 82 GLY A O 1
ATOM 632 N N . THR A 1 83 ? 11.847 4.809 -11.666 1.00 77.94 83 THR A N 1
ATOM 633 C CA . THR A 1 83 ? 10.737 4.217 -10.911 1.00 77.94 83 THR A CA 1
ATOM 634 C C . THR A 1 83 ? 9.891 5.297 -10.236 1.00 77.94 83 THR A C 1
ATOM 636 O O . THR A 1 83 ? 10.357 6.408 -9.952 1.00 77.94 83 THR A O 1
ATOM 639 N N . ALA A 1 84 ? 8.614 4.998 -10.019 1.00 83.06 84 ALA A N 1
ATOM 640 C CA . ALA A 1 84 ? 7.729 5.870 -9.265 1.00 83.06 84 ALA A CA 1
ATOM 641 C C . ALA A 1 84 ? 6.767 5.058 -8.399 1.00 83.06 84 ALA A C 1
ATOM 643 O O . ALA A 1 84 ? 5.872 4.396 -8.931 1.00 83.06 84 ALA A O 1
ATOM 644 N N . PHE A 1 85 ? 6.886 5.223 -7.088 1.00 83.12 85 PHE A N 1
ATOM 645 C CA . PHE A 1 85 ? 5.965 4.700 -6.101 1.00 83.12 85 PHE A CA 1
ATOM 646 C C . PHE A 1 85 ? 4.902 5.731 -5.740 1.00 83.12 85 PHE A C 1
ATOM 648 O O . PHE A 1 85 ? 5.163 6.927 -5.562 1.00 83.12 85 PHE A O 1
ATOM 655 N N . THR A 1 86 ? 3.666 5.287 -5.547 1.00 87.38 86 THR A N 1
ATOM 656 C CA . THR A 1 86 ? 2.654 6.113 -4.892 1.00 87.38 86 THR A CA 1
ATOM 657 C C . THR A 1 86 ? 1.746 5.278 -4.002 1.00 87.38 86 THR A C 1
ATOM 659 O O . THR A 1 86 ? 0.922 4.516 -4.505 1.00 87.38 86 THR A O 1
ATOM 662 N N . ALA A 1 87 ? 1.789 5.513 -2.693 1.00 85.69 87 ALA A N 1
ATOM 663 C CA . ALA A 1 87 ? 0.792 5.010 -1.757 1.00 85.69 87 ALA A CA 1
ATOM 664 C C . ALA A 1 87 ? -0.275 6.077 -1.481 1.00 85.69 87 ALA A C 1
ATOM 666 O O . ALA A 1 87 ? 0.018 7.248 -1.221 1.00 85.69 87 ALA A O 1
ATOM 667 N N . ARG A 1 88 ? -1.547 5.684 -1.554 1.00 89.12 88 ARG A N 1
ATOM 668 C CA . ARG A 1 88 ? -2.685 6.541 -1.203 1.00 89.12 88 ARG A CA 1
ATOM 669 C C . ARG A 1 88 ? -3.563 5.843 -0.193 1.00 89.12 88 ARG A C 1
ATOM 671 O O . ARG A 1 88 ? -4.077 4.769 -0.482 1.00 89.12 88 ARG A O 1
ATOM 678 N N . PHE A 1 89 ? -3.794 6.502 0.924 1.00 86.44 89 PHE A N 1
ATOM 679 C CA . PHE A 1 89 ? -4.630 6.009 2.000 1.00 86.44 89 PHE A CA 1
ATOM 680 C C . PHE A 1 89 ? -5.886 6.877 2.103 1.00 86.44 89 PHE A C 1
ATOM 682 O O . PHE A 1 89 ? -5.808 8.104 2.224 1.00 86.44 89 PHE A O 1
ATOM 689 N N . TYR A 1 90 ? -7.038 6.233 1.982 1.00 88.19 90 TYR A N 1
ATOM 690 C CA . TYR A 1 90 ? -8.370 6.805 2.098 1.00 88.19 90 TYR A CA 1
ATOM 691 C C . TYR A 1 90 ? -9.028 6.152 3.309 1.00 88.19 90 TYR A C 1
ATOM 693 O O . TYR A 1 90 ? -9.230 4.945 3.280 1.00 88.19 90 TYR A O 1
ATOM 701 N N . ASP A 1 91 ? -9.331 6.948 4.333 1.00 86.94 91 ASP A N 1
ATOM 702 C CA . ASP A 1 91 ? -9.789 6.469 5.643 1.00 86.94 91 ASP A CA 1
ATOM 703 C C . ASP A 1 91 ? -8.807 5.478 6.279 1.00 86.94 91 ASP A C 1
ATOM 705 O O . ASP A 1 91 ? -8.915 4.257 6.150 1.00 86.94 91 ASP A O 1
ATOM 709 N N . LEU A 1 92 ? -7.761 6.044 6.880 1.00 84.31 92 LEU A N 1
ATOM 710 C CA . LEU A 1 92 ? -6.710 5.300 7.552 1.00 84.31 92 LEU A CA 1
ATOM 711 C C . LEU A 1 92 ? -6.808 5.482 9.062 1.00 84.31 92 LEU A C 1
ATOM 713 O O . LEU A 1 92 ? -6.638 6.599 9.551 1.00 84.31 92 LEU A O 1
ATOM 717 N N . GLU A 1 93 ? -6.962 4.383 9.788 1.00 84.69 93 GLU A N 1
ATOM 718 C CA . GLU A 1 93 ? -6.794 4.344 11.239 1.00 84.69 93 GLU A CA 1
ATOM 719 C C . GLU A 1 93 ? -5.482 3.635 11.586 1.00 84.69 93 GLU A C 1
ATOM 721 O O . GLU A 1 93 ? -5.282 2.485 11.204 1.00 84.69 93 GLU A O 1
ATOM 726 N N . VAL A 1 94 ? -4.586 4.310 12.311 1.00 80.06 94 VAL A N 1
ATOM 727 C CA . VAL A 1 94 ? -3.347 3.711 12.843 1.00 80.06 94 VAL A CA 1
ATOM 728 C C . VAL A 1 94 ? -3.297 3.959 14.337 1.00 80.06 94 VAL A C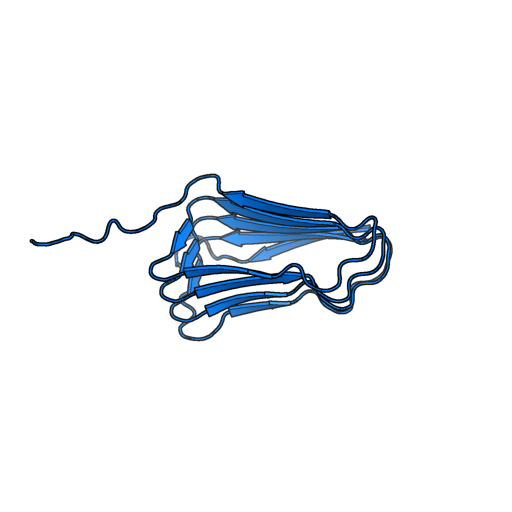 1
ATOM 730 O O . VAL A 1 94 ? -3.448 5.105 14.757 1.00 80.06 94 VAL A O 1
ATOM 733 N N . THR A 1 95 ? -3.100 2.907 15.133 1.00 79.44 95 THR A N 1
ATOM 734 C CA . THR A 1 95 ? -3.053 3.052 16.597 1.00 79.44 95 THR A CA 1
ATOM 735 C C . THR A 1 95 ? -1.649 3.375 17.107 1.00 79.44 95 THR A C 1
ATOM 737 O O . THR A 1 95 ? -1.539 4.262 17.947 1.00 79.44 95 THR A O 1
ATOM 740 N N . GLU A 1 96 ? -0.594 2.738 16.585 1.00 81.75 96 GLU A N 1
ATOM 741 C CA . GLU A 1 96 ? 0.786 3.001 17.031 1.00 81.75 96 GLU A CA 1
ATOM 742 C C . GLU A 1 96 ? 1.548 3.950 16.088 1.00 81.75 96 GLU A C 1
ATOM 744 O O . GLU A 1 96 ? 1.551 5.161 16.312 1.00 81.75 96 GLU A O 1
ATOM 749 N N . ASN A 1 97 ? 2.216 3.442 15.039 1.00 80.62 97 ASN A N 1
ATOM 750 C CA . ASN A 1 97 ? 3.123 4.258 14.216 1.00 80.62 97 ASN A CA 1
ATOM 751 C C . ASN A 1 97 ? 2.911 4.104 12.708 1.00 80.62 97 ASN A C 1
ATOM 753 O O . ASN A 1 97 ? 2.581 3.038 12.195 1.00 80.62 97 ASN A O 1
ATOM 757 N N . PHE A 1 98 ? 3.206 5.181 11.980 1.00 79.25 98 PHE A N 1
ATOM 758 C CA . PHE A 1 98 ? 3.372 5.174 10.529 1.00 79.25 98 PHE A CA 1
ATOM 759 C C . PHE A 1 98 ? 4.801 5.607 10.197 1.00 79.25 98 PHE A C 1
ATOM 761 O O . PHE A 1 98 ? 5.197 6.729 10.519 1.00 79.25 98 PHE A O 1
ATOM 768 N N . LEU A 1 99 ? 5.567 4.732 9.551 1.00 83.19 99 LEU A N 1
ATOM 769 C CA . LEU A 1 99 ? 6.957 4.955 9.174 1.00 83.19 99 LEU A CA 1
ATOM 770 C C . LEU A 1 99 ? 7.124 4.795 7.663 1.00 83.19 99 LEU A C 1
ATOM 772 O O . LEU A 1 99 ? 6.510 3.940 7.025 1.00 83.19 99 LEU A O 1
ATOM 776 N N . VAL A 1 100 ? 7.979 5.644 7.107 1.00 76.75 100 VAL A N 1
ATOM 777 C CA . VAL A 1 100 ? 8.413 5.583 5.715 1.00 76.75 100 VAL A CA 1
ATOM 778 C C . VAL A 1 100 ? 9.926 5.520 5.722 1.00 76.75 100 VAL A C 1
ATOM 780 O O . VAL A 1 100 ? 10.554 6.405 6.309 1.00 76.75 100 VAL A O 1
ATOM 783 N N . ASP A 1 101 ? 10.477 4.515 5.057 1.00 77.56 101 ASP A N 1
ATOM 784 C CA . ASP A 1 101 ? 11.895 4.433 4.751 1.00 77.56 101 ASP A CA 1
ATOM 785 C C . ASP A 1 101 ? 12.122 4.659 3.249 1.00 77.56 101 ASP A C 1
ATOM 787 O O . ASP A 1 101 ? 11.428 4.108 2.395 1.00 77.56 101 ASP A O 1
ATOM 791 N N . GLU A 1 102 ? 13.052 5.560 2.936 1.00 69.19 102 GLU A N 1
ATOM 792 C CA . GLU A 1 102 ? 13.389 5.969 1.567 1.00 69.19 102 GLU A CA 1
ATOM 793 C C . GLU A 1 102 ? 14.905 5.833 1.325 1.00 69.19 102 GLU A C 1
ATOM 795 O O . GLU A 1 102 ? 15.540 6.743 0.776 1.00 69.19 102 GLU A O 1
ATOM 800 N N . SER A 1 103 ? 15.508 4.740 1.795 1.00 65.31 103 SER A N 1
ATOM 801 C CA . SER A 1 103 ? 16.956 4.519 1.729 1.00 65.31 103 SER A CA 1
ATOM 802 C C . SER A 1 103 ? 17.465 4.185 0.318 1.00 65.31 103 SER A C 1
ATOM 804 O O . SER A 1 103 ? 16.784 3.583 -0.501 1.00 65.31 103 SER A O 1
ATOM 806 N N . ASP A 1 104 ? 18.697 4.614 0.014 1.00 64.69 104 ASP A N 1
ATOM 807 C CA . ASP A 1 104 ? 19.440 4.260 -1.212 1.00 64.69 104 ASP A CA 1
ATOM 808 C C . ASP A 1 104 ? 18.750 4.560 -2.558 1.00 64.69 104 ASP A C 1
ATOM 810 O O . ASP A 1 104 ? 18.945 3.887 -3.570 1.00 64.69 104 ASP A O 1
ATOM 814 N N . ARG A 1 105 ? 18.002 5.666 -2.619 1.00 63.53 105 ARG A N 1
ATOM 815 C CA . ARG A 1 105 ? 17.263 6.046 -3.830 1.00 63.53 105 ARG A CA 1
ATOM 816 C C . ARG A 1 105 ? 18.127 6.820 -4.829 1.00 63.53 105 ARG A C 1
ATOM 818 O O . ARG A 1 105 ? 18.580 7.933 -4.532 1.00 63.53 105 ARG A O 1
ATOM 825 N N . PRO A 1 106 ? 18.357 6.289 -6.045 1.00 64.06 106 PRO A N 1
ATOM 826 C CA . PRO A 1 106 ? 19.097 6.995 -7.074 1.00 64.06 106 PRO A CA 1
ATOM 827 C C . PRO A 1 106 ? 18.297 8.182 -7.614 1.00 64.06 106 PRO A C 1
ATOM 829 O O . PRO A 1 106 ? 17.072 8.260 -7.547 1.00 64.06 106 PRO A O 1
ATOM 832 N N . SER A 1 107 ? 19.006 9.134 -8.214 1.00 61.41 107 SER A N 1
ATOM 833 C CA . SER A 1 107 ? 18.379 10.319 -8.800 1.00 61.41 107 SER A CA 1
ATOM 834 C C . SER A 1 107 ? 17.407 9.923 -9.920 1.00 61.41 107 SER A C 1
ATOM 836 O O . SER A 1 107 ? 17.776 9.205 -10.850 1.00 61.41 107 SER A O 1
ATOM 838 N N . GLY A 1 108 ? 16.171 10.429 -9.855 1.00 67.06 108 GLY A N 1
ATOM 839 C CA . GLY A 1 108 ? 15.126 10.140 -10.843 1.00 67.06 108 GLY A CA 1
ATOM 840 C C . GLY A 1 108 ? 14.105 9.081 -10.420 1.00 67.06 108 GLY A C 1
ATOM 841 O O . GLY A 1 108 ? 13.316 8.673 -11.270 1.00 67.06 108 GLY A O 1
ATOM 842 N N . THR A 1 109 ? 14.108 8.646 -9.160 1.00 73.44 109 THR A N 1
ATOM 843 C CA . THR A 1 109 ? 12.981 7.941 -8.531 1.00 73.44 109 THR A CA 1
ATOM 844 C C . THR A 1 109 ? 11.995 8.942 -7.919 1.00 73.44 109 THR A C 1
ATOM 846 O O . THR A 1 109 ? 12.342 10.101 -7.659 1.00 73.44 109 THR A O 1
ATOM 849 N N . ALA A 1 110 ? 10.740 8.532 -7.740 1.00 79.81 110 ALA A N 1
ATOM 850 C CA . ALA A 1 110 ? 9.722 9.363 -7.109 1.00 79.81 110 ALA A CA 1
ATOM 851 C C . ALA A 1 110 ? 8.880 8.559 -6.123 1.00 79.81 110 ALA A C 1
ATOM 853 O O . ALA A 1 110 ? 8.155 7.657 -6.524 1.00 79.81 110 ALA A O 1
ATOM 854 N N . PHE A 1 111 ? 8.896 8.971 -4.860 1.00 80.31 111 PHE A N 1
ATOM 855 C CA . PHE A 1 111 ? 7.980 8.481 -3.842 1.00 80.31 111 PHE A CA 1
ATOM 856 C C . PHE A 1 111 ? 6.836 9.439 -3.694 1.00 80.31 111 PHE A C 1
ATOM 858 O O . PHE A 1 111 ? 7.022 10.662 -3.729 1.00 80.31 111 PHE A O 1
ATOM 865 N N . THR A 1 112 ? 5.660 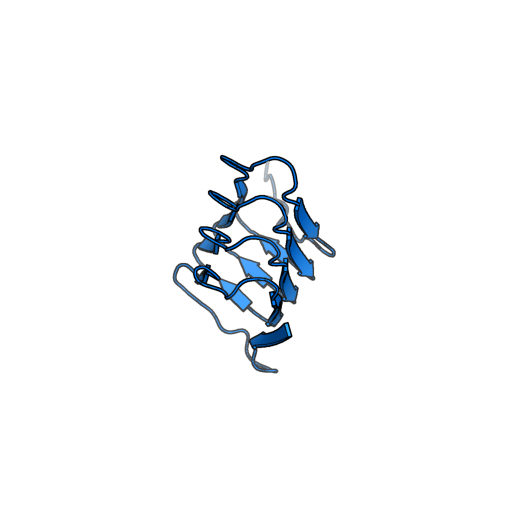8.931 -3.377 1.00 85.06 112 THR A N 1
ATOM 866 C CA . THR A 1 112 ? 4.653 9.786 -2.774 1.00 85.06 112 THR A CA 1
ATOM 867 C C . THR A 1 112 ? 3.725 8.980 -1.892 1.00 85.06 112 THR A C 1
ATOM 869 O O . THR A 1 112 ? 2.980 8.136 -2.382 1.00 85.06 112 THR A O 1
ATOM 872 N N . THR A 1 113 ? 3.647 9.358 -0.622 1.00 82.88 113 THR A N 1
ATOM 873 C CA . THR A 1 113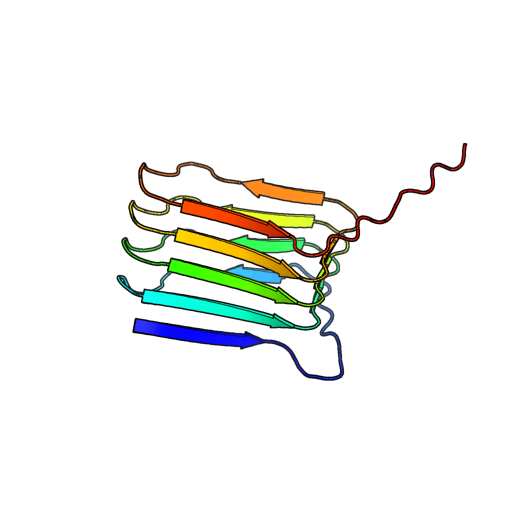 ? 2.576 8.912 0.270 1.00 82.88 113 THR A CA 1
ATOM 874 C C . THR A 1 113 ? 1.546 10.024 0.443 1.00 82.88 113 THR A C 1
ATOM 876 O O . THR A 1 113 ? 1.893 11.183 0.672 1.00 82.88 113 THR A O 1
ATOM 879 N N . ARG A 1 114 ? 0.257 9.699 0.285 1.00 85.81 114 ARG A N 1
ATOM 880 C CA . ARG A 1 114 ? -0.857 10.641 0.486 1.00 85.81 114 ARG A CA 1
ATOM 881 C C . ARG A 1 114 ? -1.914 10.056 1.403 1.00 85.81 114 ARG A C 1
ATOM 883 O O . ARG A 1 114 ? -2.365 8.939 1.172 1.00 85.81 114 ARG A O 1
ATOM 890 N N . PHE A 1 115 ? -2.385 10.876 2.332 1.00 84.62 115 PHE A N 1
ATOM 891 C CA . PHE A 1 115 ? -3.509 10.571 3.209 1.00 84.62 115 PHE A CA 1
ATOM 892 C C . PHE A 1 115 ? -4.661 11.511 2.883 1.00 84.62 115 PHE A C 1
ATOM 894 O O . PHE A 1 115 ? -4.461 12.721 2.754 1.00 84.62 115 PHE A O 1
ATOM 901 N N . TYR A 1 116 ? -5.847 10.947 2.699 1.00 83.81 116 TYR A N 1
ATOM 902 C CA . TYR A 1 116 ? -7.059 11.697 2.373 1.00 83.81 116 TYR A CA 1
ATOM 903 C C . TYR A 1 116 ? -8.035 11.774 3.547 1.00 83.81 116 TYR A C 1
ATOM 905 O O . TYR A 1 116 ? -8.836 12.702 3.586 1.00 83.81 116 TYR A O 1
ATOM 913 N N . ASP A 1 117 ? -7.920 10.850 4.498 1.00 82.62 117 ASP A N 1
ATOM 914 C CA . ASP A 1 117 ? -8.547 10.910 5.814 1.00 82.62 117 ASP A CA 1
ATOM 915 C C . ASP A 1 117 ? -7.699 10.054 6.766 1.00 82.62 117 ASP A C 1
ATOM 917 O O . ASP A 1 117 ? -7.363 8.920 6.417 1.00 82.62 117 ASP A O 1
ATOM 921 N N . LEU A 1 118 ? -7.246 10.633 7.880 1.00 74.94 118 LEU A N 1
ATOM 922 C CA . LEU A 1 118 ? -6.319 10.002 8.825 1.00 74.94 118 LEU A CA 1
ATOM 923 C C . LEU A 1 118 ? -6.906 10.099 10.234 1.00 74.94 118 LEU A C 1
ATOM 925 O O . LEU A 1 118 ? -6.827 11.146 10.884 1.00 74.94 118 LEU A O 1
ATOM 929 N N . GLY A 1 119 ? -7.469 8.993 10.703 1.00 67.81 119 GLY A N 1
ATOM 930 C CA . GLY A 1 119 ? -7.890 8.794 12.078 1.00 67.81 119 GLY A CA 1
ATOM 931 C C . GLY A 1 119 ? -6.714 8.326 12.928 1.00 67.81 119 GLY A C 1
ATOM 932 O O . GLY A 1 119 ? -6.449 7.137 13.043 1.00 67.81 119 GLY A O 1
ATOM 933 N N . VAL A 1 120 ? -6.004 9.253 13.564 1.00 59.56 120 VAL A N 1
ATOM 934 C CA . VAL A 1 120 ? -5.164 8.905 14.720 1.00 59.56 120 VAL A CA 1
ATOM 935 C C . VAL A 1 120 ? -6.058 8.906 15.960 1.00 59.56 120 VAL A C 1
ATOM 937 O O . VAL A 1 120 ? -6.702 9.933 16.224 1.00 59.56 120 VAL A O 1
ATOM 940 N N . PRO A 1 121 ? -6.153 7.804 16.728 1.00 52.31 121 PRO A N 1
ATOM 941 C CA . PRO A 1 121 ? -6.887 7.827 17.978 1.00 52.31 121 PRO A CA 1
ATOM 942 C C . PRO A 1 121 ? -6.235 8.886 18.868 1.00 52.31 121 PRO A C 1
ATOM 944 O O . PRO A 1 121 ? -5.045 8.831 19.167 1.00 52.31 121 PRO A O 1
ATOM 947 N N . ARG A 1 122 ? -7.008 9.906 19.263 1.00 47.09 122 ARG A N 1
ATOM 948 C CA . ARG A 1 122 ? -6.565 10.827 20.311 1.00 47.09 122 ARG A CA 1
ATOM 949 C C . ARG A 1 122 ? -6.338 9.985 21.552 1.00 47.09 122 ARG A C 1
ATOM 951 O O . ARG A 1 122 ? -7.310 9.512 22.143 1.00 47.09 122 ARG A O 1
ATOM 958 N N . GLU A 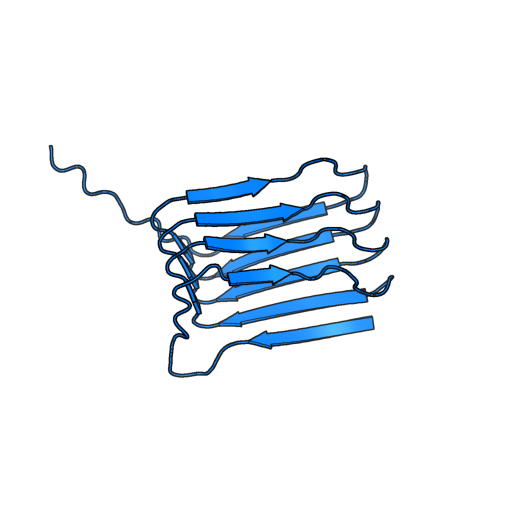1 123 ? -5.084 9.843 21.960 1.00 48.19 123 GLU A N 1
ATOM 959 C CA . GLU A 1 123 ? -4.781 9.429 23.318 1.00 48.19 123 GLU A CA 1
ATOM 960 C C . GLU A 1 123 ? -5.537 10.377 24.251 1.00 48.19 123 GLU A C 1
ATOM 962 O O . GLU A 1 123 ? -5.301 11.587 24.294 1.00 48.19 123 GLU A O 1
ATOM 967 N N . HIS A 1 124 ? -6.535 9.839 24.947 1.00 41.47 124 HIS A N 1
ATOM 968 C CA . HIS A 1 124 ? -7.104 10.511 26.095 1.00 41.47 124 HIS A CA 1
ATOM 969 C C . HIS A 1 124 ? -5.998 10.553 27.152 1.00 41.47 124 HIS A C 1
ATOM 971 O O . HIS A 1 124 ? -5.858 9.621 27.941 1.00 41.47 124 HIS A O 1
ATOM 977 N N . SER A 1 125 ? -5.214 11.634 27.172 1.00 41.75 125 SER A N 1
ATOM 978 C CA . SER A 1 125 ? -4.465 12.023 28.362 1.00 41.75 125 SER A CA 1
ATOM 979 C C . SER A 1 125 ? -5.484 12.245 29.481 1.00 41.75 125 SER A C 1
ATOM 981 O O . SER A 1 125 ? -6.166 13.269 29.533 1.00 41.75 125 SER A O 1
ATOM 983 N N . LEU A 1 126 ? -5.659 11.232 30.324 1.00 44.62 126 LEU A N 1
ATOM 984 C CA . LEU A 1 126 ? -6.255 11.383 31.641 1.00 44.62 126 LEU A CA 1
ATOM 985 C C . LEU A 1 126 ? -5.141 11.871 32.573 1.00 44.62 126 LEU A C 1
ATOM 987 O O . LEU A 1 126 ? -4.399 11.057 33.116 1.00 44.62 126 LEU A O 1
ATOM 991 N N . GLU A 1 127 ? -5.037 13.189 32.739 1.00 36.56 127 GLU A N 1
ATOM 992 C CA . GLU A 1 127 ? -4.401 13.828 33.901 1.00 36.56 127 GLU A CA 1
ATOM 993 C C . GLU A 1 127 ? -5.391 14.779 34.580 1.00 36.56 127 GLU A C 1
ATOM 995 O O . GLU A 1 127 ? -6.102 15.520 33.858 1.00 36.56 127 GLU A O 1
#

Foldseek 3Di:
DEEEEEEDDPPDQDEAADEDEDEDAPDDAQYEYEYEYENYEYEEEHEYEDAHDDAQYEYEYEYAQYEYEEEYEYEYAHDDARYEYEYEYHNYEYAYYYYYYDPPDDPRYYYYYYYPDYDHPPPPPPD